Protein AF-A0A7M2VDB6-F1 (afdb_monomer_lite)

Radius of gyration: 13.7 Å; chains: 1; bounding box: 30×33×41 Å

Foldseek 3Di:
DWDQDVVVRDIDDDDCVQWAFLQVDDPVVSVVCCVVQPQWDWADDPPDPTTFTDHVNFGKTWHWDQDPNKIKIWIWGWDDPDPVDIDIGGRDMDIDD

Structure (mmCIF, N/CA/C/O backbone):
data_AF-A0A7M2VDB6-F1
#
_entry.id   AF-A0A7M2VDB6-F1
#
loop_
_atom_site.group_PDB
_atom_site.id
_atom_site.type_symbol
_atom_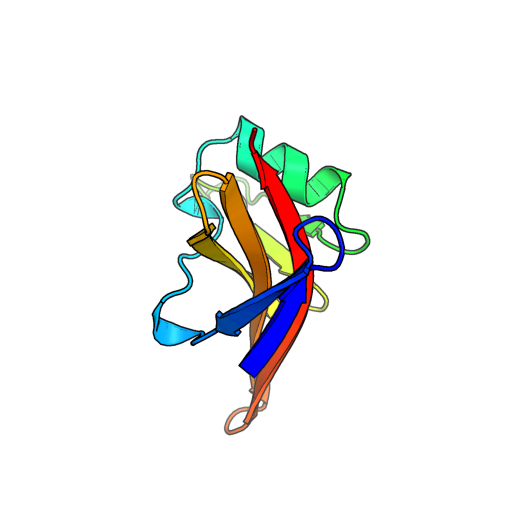site.label_atom_id
_atom_site.label_alt_id
_atom_site.label_comp_id
_atom_site.label_asym_id
_atom_site.label_entity_id
_atom_site.label_seq_id
_atom_site.pdbx_PDB_ins_code
_a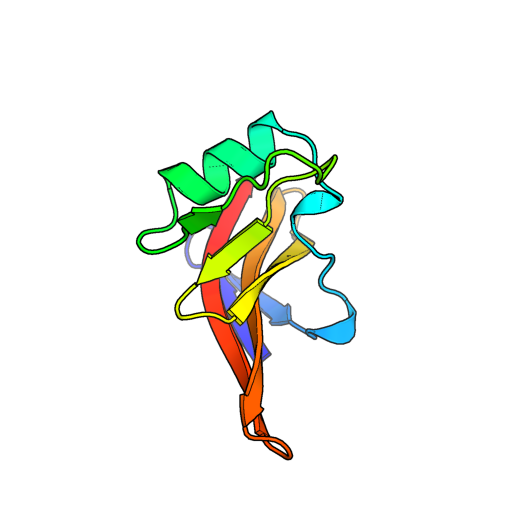tom_site.Cartn_x
_atom_site.Cartn_y
_atom_site.Cartn_z
_atom_site.occupancy
_atom_site.B_iso_or_equiv
_atom_site.auth_seq_id
_atom_site.auth_comp_id
_atom_site.auth_asym_id
_atom_site.auth_atom_id
_atom_site.pdbx_PDB_model_num
ATOM 1 N N . MET A 1 1 ? -4.492 -13.377 6.795 1.00 78.88 1 MET A N 1
ATOM 2 C CA . MET A 1 1 ? -3.574 -12.807 7.807 1.00 78.88 1 MET A CA 1
ATOM 3 C C . MET A 1 1 ? -4.406 -11.948 8.732 1.00 78.88 1 MET A C 1
ATOM 5 O O . MET A 1 1 ? -5.254 -11.228 8.234 1.00 78.88 1 MET A O 1
ATOM 9 N N . GLU A 1 2 ? -4.215 -12.036 10.040 1.00 83.44 2 GLU A N 1
ATOM 10 C CA . GLU A 1 2 ? -4.884 -11.121 10.967 1.00 83.44 2 GLU A CA 1
ATOM 11 C C . GLU A 1 2 ? -4.015 -9.875 11.156 1.00 83.44 2 GLU A C 1
ATOM 13 O O . GLU A 1 2 ? -2.811 -9.988 11.389 1.00 83.44 2 GLU A O 1
ATOM 18 N N . VAL A 1 3 ? -4.615 -8.695 11.012 1.00 83.12 3 VAL A N 1
ATOM 19 C CA . VAL A 1 3 ? -3.947 -7.406 11.215 1.00 83.12 3 VAL A CA 1
ATOM 20 C C . VAL A 1 3 ? -4.636 -6.685 12.361 1.00 83.12 3 VAL A C 1
ATOM 22 O O . VAL A 1 3 ? -5.823 -6.375 12.287 1.00 83.12 3 VAL A O 1
ATOM 25 N N . ILE A 1 4 ? -3.885 -6.419 13.427 1.00 83.44 4 ILE A N 1
ATOM 26 C CA . ILE A 1 4 ? -4.367 -5.648 14.573 1.00 83.44 4 ILE A CA 1
ATOM 27 C C . ILE A 1 4 ? -4.162 -4.168 14.266 1.00 83.44 4 ILE A C 1
ATOM 29 O O . ILE A 1 4 ? -3.058 -3.758 13.904 1.00 83.44 4 ILE A O 1
ATOM 33 N N . ILE A 1 5 ? -5.206 -3.363 14.459 1.00 82.94 5 ILE A N 1
ATOM 34 C CA . ILE A 1 5 ? -5.166 -1.909 14.287 1.00 82.94 5 ILE A CA 1
ATOM 35 C C . ILE A 1 5 ? -5.420 -1.249 15.643 1.00 82.94 5 ILE A C 1
ATOM 37 O O . ILE A 1 5 ? -6.571 -0.987 16.008 1.00 82.94 5 ILE A O 1
ATOM 41 N N . PRO A 1 6 ? -4.353 -0.954 16.414 1.00 81.00 6 PRO A N 1
ATOM 42 C CA . PRO A 1 6 ? -4.477 -0.449 17.778 1.00 81.00 6 PRO A CA 1
ATOM 43 C C . PRO A 1 6 ? -5.270 0.855 17.875 1.00 81.00 6 PRO A C 1
ATOM 45 O O . PRO A 1 6 ? -6.011 1.047 18.832 1.00 81.00 6 PRO A O 1
ATOM 48 N N . LYS A 1 7 ? -5.161 1.732 16.866 1.00 79.94 7 LYS A N 1
ATOM 49 C CA . LYS A 1 7 ? -5.808 3.054 16.847 1.00 79.94 7 LYS A CA 1
ATOM 50 C C . LYS A 1 7 ? -7.341 2.992 16.899 1.00 79.94 7 LYS A C 1
ATOM 52 O O . LYS A 1 7 ? -7.955 3.938 17.379 1.00 79.94 7 LYS A O 1
ATOM 57 N N . ILE A 1 8 ? -7.935 1.892 16.435 1.00 80.06 8 ILE A N 1
ATOM 58 C CA . ILE A 1 8 ? -9.383 1.631 16.518 1.00 80.06 8 ILE A CA 1
ATOM 59 C C . ILE A 1 8 ? -9.713 0.436 17.428 1.00 80.06 8 ILE A C 1
ATOM 61 O O . ILE A 1 8 ? -10.881 0.155 17.670 1.00 80.06 8 ILE A O 1
ATOM 65 N N . GLY A 1 9 ? -8.700 -0.261 17.958 1.00 81.56 9 GLY A N 1
ATOM 66 C CA . GLY A 1 9 ? -8.874 -1.422 18.835 1.00 81.56 9 GLY A CA 1
ATOM 67 C C . GLY A 1 9 ? -9.517 -2.631 18.149 1.00 81.56 9 GLY A C 1
ATOM 68 O O . GLY A 1 9 ? -10.206 -3.406 18.809 1.00 81.56 9 GLY A O 1
ATOM 69 N N . LYS A 1 10 ? -9.334 -2.784 16.830 1.00 82.50 10 LYS A N 1
ATOM 70 C CA . LYS A 1 10 ? -9.976 -3.836 16.021 1.00 82.50 10 LYS A CA 1
ATOM 71 C C . LYS A 1 10 ? -8.960 -4.730 15.323 1.00 82.50 10 LYS A C 1
ATOM 73 O O . LYS A 1 10 ? -7.805 -4.347 15.133 1.00 82.50 10 LYS A O 1
ATOM 78 N N . HIS A 1 11 ? -9.424 -5.913 14.934 1.00 84.00 11 HIS A N 1
ATOM 79 C CA . HIS A 1 11 ? -8.711 -6.834 14.059 1.00 84.00 11 HIS A CA 1
ATOM 80 C C . HIS A 1 11 ? -9.373 -6.851 12.681 1.00 84.00 11 HIS A C 1
ATOM 82 O O . HIS A 1 11 ? -10.597 -6.797 12.573 1.00 84.00 11 HIS A O 1
ATOM 88 N N . ILE A 1 12 ? -8.555 -6.943 11.638 1.00 83.50 12 ILE A N 1
ATOM 89 C CA . ILE A 1 12 ? -9.001 -7.135 10.261 1.00 83.50 12 ILE A CA 1
ATOM 90 C C . ILE A 1 12 ? -8.480 -8.480 9.774 1.00 83.50 12 ILE A C 1
ATOM 92 O O . ILE A 1 12 ? -7.286 -8.780 9.883 1.00 83.50 12 ILE A O 1
ATOM 96 N N . ILE A 1 13 ? -9.378 -9.290 9.214 1.00 81.62 13 ILE A N 1
ATOM 97 C CA . ILE A 1 13 ? -9.006 -10.524 8.527 1.00 81.62 13 ILE A CA 1
ATOM 98 C C . ILE A 1 13 ? -8.635 -10.156 7.093 1.00 81.62 13 ILE A C 1
ATOM 100 O O . ILE A 1 13 ? -9.477 -10.064 6.208 1.00 81.62 13 ILE A O 1
ATOM 104 N N . PHE A 1 14 ? -7.344 -9.945 6.869 1.00 79.00 14 PHE A N 1
ATOM 105 C CA . PHE A 1 14 ? -6.800 -9.617 5.562 1.00 79.00 14 PHE A CA 1
ATOM 106 C C . PHE A 1 14 ? -6.666 -10.868 4.683 1.00 79.00 14 PHE A C 1
ATOM 108 O O . PHE A 1 14 ? -6.036 -11.862 5.076 1.00 79.00 14 PHE A O 1
ATOM 115 N N . ASN A 1 15 ? -7.181 -10.777 3.457 1.00 80.12 15 ASN A N 1
ATOM 116 C CA . ASN A 1 15 ? -6.927 -11.718 2.371 1.00 80.12 15 ASN A CA 1
ATOM 117 C C . ASN A 1 15 ? -6.273 -10.968 1.202 1.00 80.12 15 ASN A C 1
ATOM 119 O O . ASN A 1 15 ? -6.850 -10.020 0.679 1.00 80.12 15 ASN A O 1
ATOM 123 N N . ASN A 1 16 ? -5.088 -11.406 0.767 1.00 75.94 16 ASN A N 1
ATOM 124 C CA . ASN A 1 16 ? -4.339 -10.740 -0.301 1.00 75.94 16 ASN A CA 1
ATOM 125 C C . ASN A 1 16 ? -5.051 -10.767 -1.655 1.00 75.94 16 ASN A C 1
ATOM 127 O O . ASN A 1 16 ? -4.754 -9.927 -2.491 1.00 75.94 16 ASN A O 1
ATOM 131 N N . ILE A 1 17 ? -5.978 -11.706 -1.865 1.00 81.06 17 ILE A N 1
ATOM 132 C CA . ILE A 1 17 ? -6.809 -11.761 -3.077 1.00 81.06 17 ILE A CA 1
ATOM 133 C C . ILE A 1 17 ? -7.687 -10.507 -3.204 1.00 81.06 17 ILE A C 1
ATOM 135 O O . ILE A 1 17 ? -8.052 -10.124 -4.307 1.00 81.06 17 ILE A O 1
ATOM 139 N N . MET A 1 18 ? -8.007 -9.862 -2.081 1.00 85.00 18 MET A N 1
ATOM 140 C CA . MET A 1 18 ? -8.846 -8.664 -2.029 1.00 85.00 18 MET A CA 1
ATOM 141 C C . MET A 1 18 ? -8.027 -7.366 -2.077 1.00 85.00 18 MET A C 1
ATOM 143 O O . MET A 1 18 ? -8.599 -6.289 -1.957 1.00 85.00 18 MET A O 1
ATOM 147 N N . ALA A 1 19 ? -6.696 -7.451 -2.176 1.00 90.44 19 ALA A N 1
ATOM 148 C CA . ALA A 1 19 ? -5.842 -6.276 -2.258 1.00 90.44 19 ALA A CA 1
ATOM 149 C C . ALA A 1 19 ? -5.688 -5.845 -3.721 1.00 90.44 19 ALA A C 1
ATOM 151 O O . ALA A 1 19 ? -5.299 -6.648 -4.570 1.00 90.44 19 ALA A O 1
ATOM 152 N N . SER A 1 20 ? -5.951 -4.572 -3.993 1.00 93.00 20 SER A N 1
ATOM 153 C CA . SER A 1 20 ? -5.742 -3.963 -5.303 1.00 93.00 20 SER A CA 1
ATOM 154 C C . SER A 1 20 ? -4.316 -3.440 -5.421 1.00 93.00 20 SER A C 1
ATOM 156 O O . SER A 1 20 ? -3.747 -2.957 -4.436 1.00 93.00 20 SER A O 1
ATOM 158 N N . PRO A 1 21 ? -3.695 -3.521 -6.601 1.00 92.44 21 PRO A N 1
ATOM 159 C CA . PRO A 1 21 ? -2.401 -2.903 -6.802 1.00 92.44 21 PRO A CA 1
ATOM 160 C C . PRO A 1 21 ? -2.503 -1.384 -6.628 1.00 92.44 21 PRO A C 1
ATOM 162 O O . PRO A 1 21 ? -3.482 -0.758 -7.028 1.00 92.44 21 PRO A O 1
ATOM 165 N N . ILE A 1 22 ? -1.478 -0.774 -6.032 1.00 93.50 22 ILE A N 1
ATOM 166 C CA . ILE A 1 22 ? -1.517 0.646 -5.638 1.00 93.50 22 ILE A CA 1
ATOM 167 C C . ILE A 1 22 ? -1.748 1.614 -6.814 1.00 93.50 22 ILE A C 1
ATOM 169 O O . ILE A 1 22 ? -2.260 2.712 -6.613 1.00 93.50 22 ILE A O 1
ATOM 173 N N . TRP A 1 23 ? -1.426 1.211 -8.046 1.00 90.44 23 TRP A N 1
ATOM 174 C CA . TRP A 1 23 ? -1.666 2.031 -9.235 1.00 90.44 23 TRP A CA 1
ATOM 175 C C . TRP A 1 23 ? -3.160 2.219 -9.555 1.00 90.44 23 TRP A C 1
ATOM 177 O O . TRP A 1 23 ? -3.501 3.135 -10.292 1.00 90.44 23 TRP A O 1
ATOM 187 N N . GLU A 1 24 ? -4.062 1.412 -8.988 1.00 91.81 24 GLU A N 1
ATOM 188 C CA . GLU A 1 24 ? -5.518 1.606 -9.118 1.00 91.81 24 GLU A CA 1
ATOM 189 C C . GLU A 1 24 ? -6.062 2.775 -8.277 1.00 91.81 24 GLU A C 1
ATOM 191 O O . GLU A 1 24 ? -7.203 3.191 -8.474 1.00 91.81 24 GLU A O 1
ATOM 196 N N . PHE A 1 25 ? -5.260 3.324 -7.361 1.00 91.56 25 PHE A N 1
ATOM 197 C CA . PHE A 1 25 ? -5.633 4.452 -6.501 1.00 91.56 25 PHE A CA 1
ATOM 198 C C . PHE A 1 25 ? -5.188 5.784 -7.113 1.00 91.56 25 PHE A C 1
ATOM 200 O O . PHE A 1 25 ? -4.382 5.806 -8.039 1.00 91.56 25 PHE A O 1
ATOM 207 N N . ASP A 1 26 ? -5.689 6.917 -6.619 1.00 91.44 26 ASP A N 1
ATOM 208 C CA . ASP A 1 26 ? -5.294 8.226 -7.145 1.00 91.44 26 ASP A CA 1
ATOM 209 C C . ASP A 1 26 ? -3.844 8.604 -6.783 1.00 91.44 26 ASP A C 1
ATOM 211 O O . ASP A 1 26 ? -3.243 8.091 -5.836 1.00 91.44 26 ASP A O 1
ATOM 215 N N . SER A 1 27 ? -3.265 9.536 -7.541 1.00 90.19 27 SER A N 1
ATOM 216 C CA . SER A 1 27 ? -1.856 9.919 -7.397 1.00 90.19 27 SER A CA 1
ATOM 217 C C . SER A 1 27 ? -1.520 10.598 -6.065 1.00 90.19 27 SER A C 1
ATOM 219 O O . SER A 1 27 ? -0.357 10.564 -5.652 1.00 90.19 27 SER A O 1
ATOM 221 N N . VAL A 1 28 ? -2.499 11.198 -5.375 1.00 91.56 28 VAL A N 1
ATOM 222 C CA . VAL A 1 28 ? -2.289 11.795 -4.049 1.00 91.56 28 VAL A CA 1
ATOM 223 C C . VAL A 1 28 ? -2.094 10.681 -3.031 1.00 91.56 28 VAL A C 1
ATOM 225 O O . VAL A 1 28 ? -1.094 10.686 -2.310 1.00 91.56 28 VAL A O 1
ATOM 228 N N . PHE A 1 29 ? -2.984 9.691 -3.039 1.00 91.31 29 PHE A N 1
ATOM 229 C CA . PHE A 1 29 ? -2.892 8.528 -2.164 1.00 91.31 29 PHE A CA 1
ATOM 230 C C . PHE A 1 29 ? -1.631 7.694 -2.432 1.00 91.31 29 PHE A C 1
ATOM 232 O O . PHE A 1 29 ? -0.901 7.327 -1.508 1.00 91.31 29 PHE A O 1
ATOM 239 N N . GLN A 1 30 ? -1.307 7.466 -3.708 1.00 92.25 30 GLN A N 1
ATOM 240 C CA . GLN A 1 30 ? -0.079 6.777 -4.111 1.00 92.25 30 GLN A CA 1
ATOM 241 C C . GLN A 1 30 ? 1.179 7.456 -3.543 1.00 92.25 30 GLN A C 1
ATOM 243 O O . GLN A 1 30 ? 2.073 6.795 -3.004 1.00 92.25 30 GLN A O 1
ATOM 248 N N . LYS A 1 31 ? 1.252 8.790 -3.648 1.00 90.56 31 LYS A N 1
ATOM 249 C CA . LYS A 1 31 ? 2.374 9.570 -3.121 1.00 90.56 31 LYS A CA 1
ATOM 250 C C . LYS A 1 31 ? 2.429 9.512 -1.597 1.00 90.56 31 LYS A C 1
ATOM 252 O O . LYS A 1 31 ? 3.508 9.308 -1.051 1.00 90.56 31 LYS A O 1
ATOM 257 N N . GLN A 1 32 ? 1.283 9.622 -0.927 1.00 91.19 32 GLN A N 1
ATOM 258 C CA . GLN A 1 32 ? 1.207 9.527 0.528 1.00 91.19 32 GLN A CA 1
ATOM 259 C C . GLN A 1 32 ? 1.793 8.205 1.038 1.00 91.19 32 GLN A C 1
ATOM 261 O O . GLN A 1 32 ? 2.632 8.219 1.935 1.00 91.19 32 GLN A O 1
ATOM 266 N N . ILE A 1 33 ? 1.431 7.071 0.429 1.00 90.69 33 ILE A N 1
ATOM 267 C CA . ILE A 1 33 ? 2.017 5.772 0.788 1.00 90.69 33 ILE A CA 1
ATOM 268 C C . ILE A 1 33 ? 3.535 5.780 0.583 1.00 90.69 33 ILE A C 1
ATOM 270 O O . ILE A 1 33 ? 4.264 5.315 1.456 1.00 90.69 33 ILE A O 1
ATOM 274 N N . SER A 1 34 ? 4.021 6.295 -0.551 1.00 89.62 34 SER A N 1
ATOM 275 C CA . SER A 1 34 ? 5.463 6.338 -0.830 1.00 89.62 34 SER A CA 1
ATOM 276 C C . SER A 1 34 ? 6.240 7.211 0.160 1.00 89.62 34 SER A C 1
ATOM 278 O O . SER A 1 34 ? 7.404 6.914 0.422 1.00 89.62 34 SER A O 1
ATOM 280 N N . ASP A 1 35 ? 5.626 8.275 0.679 1.00 90.25 35 ASP A N 1
ATOM 281 C CA . ASP A 1 35 ? 6.254 9.205 1.621 1.00 90.25 35 ASP A CA 1
ATOM 282 C C . ASP A 1 35 ? 6.187 8.680 3.071 1.00 90.25 35 ASP A C 1
ATOM 284 O O . ASP A 1 35 ? 7.147 8.824 3.832 1.00 90.25 35 ASP A O 1
ATOM 288 N N . GLU A 1 36 ? 5.074 8.051 3.466 1.00 89.50 36 GLU A N 1
ATOM 289 C CA . GLU A 1 36 ? 4.836 7.587 4.842 1.00 89.50 36 GLU A CA 1
ATOM 290 C C . GLU A 1 36 ? 5.394 6.183 5.123 1.00 89.50 36 GLU A C 1
ATOM 292 O O . GLU A 1 36 ? 5.830 5.892 6.242 1.00 89.50 36 GLU A O 1
ATOM 297 N N . ILE A 1 37 ? 5.402 5.291 4.127 1.00 90.88 37 ILE A N 1
ATOM 298 C CA . ILE A 1 37 ? 5.838 3.902 4.296 1.00 90.88 37 ILE A CA 1
ATOM 299 C C . ILE A 1 37 ? 7.313 3.763 3.913 1.00 90.88 37 ILE A C 1
ATOM 301 O O . ILE A 1 37 ? 7.689 3.628 2.747 1.00 90.88 37 ILE A O 1
ATOM 305 N N . SER A 1 38 ? 8.167 3.734 4.937 1.00 89.62 38 SER A N 1
ATOM 306 C CA . SER A 1 38 ? 9.616 3.598 4.772 1.00 89.62 38 SER A CA 1
ATOM 307 C C . SER A 1 38 ? 10.002 2.384 3.918 1.00 89.62 38 SER A C 1
ATOM 309 O O . SER A 1 38 ? 9.600 1.250 4.185 1.00 89.62 38 SER A O 1
ATOM 311 N N . GLY A 1 39 ? 10.834 2.621 2.903 1.00 90.62 39 GLY A N 1
ATOM 312 C CA . GLY A 1 39 ? 11.370 1.586 2.017 1.00 90.62 39 GLY A CA 1
ATOM 313 C C . GLY A 1 39 ? 10.534 1.300 0.768 1.00 90.62 39 GLY A C 1
ATOM 314 O O . GLY A 1 39 ? 11.015 0.559 -0.095 1.00 90.62 39 GLY A O 1
ATOM 315 N N . VAL A 1 40 ? 9.341 1.892 0.631 1.00 93.38 40 VAL A N 1
ATOM 316 C CA . VAL A 1 40 ? 8.618 1.915 -0.648 1.00 93.38 40 VAL A CA 1
ATOM 317 C C . VAL A 1 40 ? 9.378 2.812 -1.624 1.00 93.38 40 VAL A C 1
ATOM 319 O O . VAL A 1 40 ? 9.749 3.939 -1.308 1.00 93.38 40 VAL A O 1
ATOM 322 N N . LYS A 1 41 ? 9.657 2.284 -2.815 1.00 92.88 41 LYS A N 1
ATOM 323 C CA . LYS A 1 41 ? 10.332 2.993 -3.903 1.00 92.88 41 LYS A CA 1
ATOM 324 C C . LYS A 1 41 ? 9.372 3.182 -5.061 1.00 92.88 41 LYS A C 1
ATOM 326 O O . LYS A 1 41 ? 8.719 2.227 -5.475 1.00 92.88 41 LYS A O 1
ATOM 331 N N . THR A 1 42 ? 9.381 4.386 -5.615 1.00 91.94 42 THR A N 1
ATOM 332 C CA . THR A 1 42 ? 8.701 4.708 -6.868 1.00 91.94 42 THR A CA 1
ATOM 333 C C . THR A 1 42 ? 9.704 4.588 -8.014 1.00 91.94 42 THR A C 1
ATOM 335 O O . THR A 1 42 ? 10.782 5.181 -7.960 1.00 91.94 42 THR A O 1
ATOM 338 N N . ILE A 1 43 ? 9.373 3.801 -9.034 1.00 90.12 43 ILE A N 1
ATOM 339 C CA . ILE A 1 43 ? 10.182 3.610 -10.240 1.00 90.12 43 ILE A CA 1
ATOM 340 C C . ILE A 1 43 ? 9.374 4.130 -11.424 1.00 90.12 43 ILE A C 1
ATOM 342 O O . ILE A 1 43 ? 8.244 3.699 -11.641 1.00 90.12 43 ILE A O 1
ATOM 346 N N . ILE A 1 44 ? 9.956 5.058 -12.179 1.00 89.06 44 ILE A N 1
ATOM 347 C CA . ILE A 1 44 ? 9.340 5.657 -13.364 1.00 89.06 44 ILE A CA 1
ATOM 348 C C . ILE A 1 44 ? 10.168 5.228 -14.571 1.00 89.06 44 ILE A C 1
ATOM 350 O O . ILE A 1 44 ? 11.382 5.438 -14.587 1.00 89.06 44 ILE A O 1
ATOM 354 N N . TYR A 1 45 ? 9.516 4.637 -15.567 1.00 87.25 45 TYR A N 1
ATOM 355 C CA . TYR A 1 45 ? 10.121 4.333 -16.859 1.00 87.25 45 TYR A CA 1
ATOM 356 C C . TYR A 1 45 ? 9.610 5.330 -17.897 1.00 87.25 45 TYR A C 1
ATOM 358 O O . TYR A 1 45 ?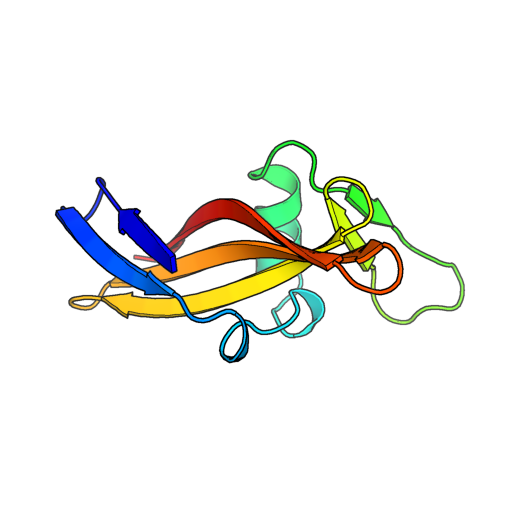 8.432 5.668 -17.895 1.00 87.25 45 TYR A O 1
ATOM 366 N N . GLU A 1 46 ? 10.484 5.791 -18.795 1.00 85.25 46 GLU A N 1
ATOM 367 C CA . GLU A 1 46 ? 10.154 6.838 -19.781 1.00 85.25 46 GLU A CA 1
ATOM 368 C C . GLU A 1 46 ? 8.978 6.477 -20.705 1.00 85.25 46 GLU A C 1
ATOM 370 O O . GLU A 1 46 ? 8.304 7.369 -21.209 1.00 85.25 46 GLU A O 1
ATOM 375 N N . ASN A 1 47 ? 8.720 5.181 -20.905 1.00 86.56 47 ASN A N 1
ATOM 376 C CA . ASN A 1 47 ? 7.666 4.673 -21.786 1.00 86.56 47 ASN A CA 1
ATOM 377 C C . ASN A 1 47 ? 6.452 4.099 -21.036 1.00 86.56 47 ASN A C 1
ATOM 379 O O . ASN A 1 47 ? 5.514 3.636 -21.685 1.00 86.56 47 ASN A O 1
ATOM 383 N N . ASP A 1 48 ? 6.460 4.113 -19.700 1.00 81.19 48 ASP A N 1
ATOM 384 C CA . ASP A 1 48 ? 5.350 3.592 -18.905 1.00 81.19 48 ASP A CA 1
ATOM 385 C C . ASP A 1 48 ? 4.406 4.725 -18.507 1.00 81.19 48 ASP A C 1
ATOM 387 O O . ASP A 1 48 ? 4.814 5.771 -18.006 1.00 81.19 48 ASP A O 1
ATOM 391 N N . ASN A 1 49 ? 3.108 4.486 -18.681 1.00 79.00 49 ASN A N 1
ATOM 392 C CA . ASN A 1 49 ? 2.075 5.461 -18.325 1.00 79.00 49 ASN A CA 1
ATOM 393 C C . ASN A 1 49 ? 1.872 5.593 -16.808 1.00 79.00 49 ASN A C 1
ATOM 395 O O . ASN A 1 49 ? 1.196 6.519 -16.362 1.00 79.00 49 ASN A O 1
ATOM 399 N N . MET A 1 50 ? 2.397 4.654 -16.017 1.00 82.44 50 MET A N 1
ATOM 400 C CA . MET A 1 50 ? 2.197 4.600 -14.572 1.00 82.44 50 MET A CA 1
ATOM 401 C C . MET A 1 50 ? 3.494 4.195 -13.865 1.00 82.44 50 MET A C 1
ATOM 403 O O . MET A 1 50 ? 4.198 3.307 -14.347 1.00 82.44 50 MET A O 1
ATOM 407 N N . PRO A 1 51 ? 3.817 4.814 -12.719 1.00 86.69 51 PRO A N 1
ATOM 408 C CA . PRO A 1 51 ? 4.954 4.401 -11.914 1.00 86.69 51 PRO A CA 1
ATOM 409 C C . PRO A 1 51 ? 4.735 3.015 -11.297 1.00 86.69 51 PRO A C 1
ATOM 411 O O . PRO A 1 51 ? 3.620 2.641 -10.933 1.00 86.69 51 PRO A O 1
ATOM 414 N N . LEU A 1 52 ? 5.830 2.283 -11.097 1.00 90.19 52 LEU A N 1
ATOM 415 C CA . LEU A 1 52 ? 5.835 1.077 -10.277 1.00 90.19 52 LEU A CA 1
ATOM 416 C C . LEU A 1 52 ? 6.192 1.423 -8.835 1.00 90.19 52 LEU A C 1
ATOM 418 O O . LEU A 1 52 ? 7.169 2.124 -8.572 1.00 90.19 52 LEU A O 1
ATOM 422 N N . TYR A 1 53 ? 5.451 0.846 -7.898 1.00 93.75 53 TYR A N 1
ATOM 423 C CA . TYR A 1 53 ? 5.708 0.969 -6.468 1.00 93.75 53 TYR A CA 1
ATOM 424 C C . TYR A 1 53 ? 6.221 -0.360 -5.937 1.00 93.75 53 TYR A C 1
ATOM 426 O O . TYR A 1 53 ? 5.533 -1.381 -6.005 1.00 93.75 53 TYR A O 1
ATOM 434 N N . LYS A 1 54 ? 7.450 -0.351 -5.417 1.00 94.12 54 LYS A N 1
ATOM 435 C CA . LYS A 1 54 ? 8.160 -1.563 -5.007 1.00 94.12 54 LYS A CA 1
ATOM 436 C C . LYS A 1 54 ? 8.660 -1.480 -3.571 1.00 94.12 54 LYS A C 1
ATOM 438 O O . LYS A 1 54 ? 9.225 -0.470 -3.164 1.00 94.12 54 LYS A O 1
ATOM 443 N N . TYR A 1 55 ? 8.576 -2.589 -2.844 1.00 94.56 55 TYR A N 1
ATOM 444 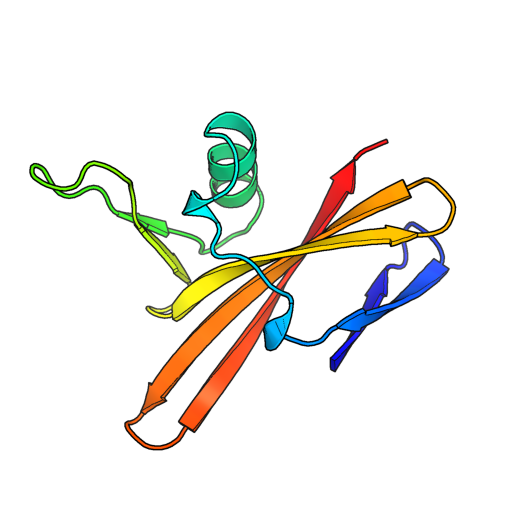C CA . TYR A 1 55 ? 9.258 -2.788 -1.563 1.00 94.56 55 TYR A CA 1
ATOM 445 C C . TYR A 1 55 ? 10.105 -4.059 -1.632 1.00 94.56 55 TYR A C 1
ATOM 447 O O . TYR A 1 55 ? 9.576 -5.151 -1.818 1.00 94.56 55 TYR A O 1
ATOM 455 N N . MET A 1 56 ? 11.430 -3.937 -1.505 1.00 91.44 56 MET A N 1
ATOM 456 C CA . MET A 1 56 ? 12.362 -5.072 -1.660 1.00 91.44 56 MET A CA 1
ATOM 457 C C . MET A 1 56 ? 12.082 -5.924 -2.922 1.00 91.44 56 MET A C 1
ATOM 459 O O . MET A 1 56 ? 12.116 -7.151 -2.866 1.00 91.44 56 MET A O 1
ATOM 463 N N . ASN A 1 57 ? 11.795 -5.266 -4.052 1.00 89.25 57 ASN A N 1
ATOM 464 C CA . ASN A 1 57 ? 11.416 -5.847 -5.355 1.00 89.25 57 ASN A CA 1
ATOM 465 C C . ASN A 1 57 ? 10.010 -6.469 -5.455 1.00 89.25 57 ASN A C 1
ATOM 467 O O . ASN A 1 57 ? 9.615 -6.864 -6.550 1.00 89.25 57 ASN A O 1
ATOM 471 N N . LEU A 1 58 ? 9.238 -6.511 -4.369 1.00 92.75 58 LEU A N 1
ATOM 472 C CA . LEU A 1 58 ? 7.831 -6.918 -4.391 1.00 92.75 58 LEU A CA 1
ATOM 473 C C . LEU A 1 58 ? 6.933 -5.744 -4.786 1.00 92.75 58 LEU A C 1
ATOM 475 O O . LEU A 1 58 ? 7.252 -4.599 -4.461 1.00 92.75 58 LEU A O 1
ATOM 479 N N . ASP A 1 59 ? 5.818 -6.033 -5.449 1.00 93.12 59 ASP A N 1
ATOM 480 C CA . ASP A 1 59 ? 4.803 -5.038 -5.801 1.00 93.12 59 ASP A CA 1
ATOM 481 C C . ASP A 1 59 ? 3.994 -4.616 -4.579 1.00 93.12 59 ASP A C 1
ATOM 483 O O . ASP A 1 59 ? 3.709 -5.428 -3.696 1.00 93.12 59 ASP A O 1
ATOM 487 N N . VAL A 1 60 ? 3.643 -3.334 -4.517 1.00 95.06 60 VAL A N 1
ATOM 488 C CA . VAL A 1 60 ? 2.840 -2.769 -3.430 1.00 95.06 60 VAL A CA 1
ATOM 489 C C . VAL A 1 60 ? 1.351 -2.854 -3.775 1.00 95.06 60 VAL A C 1
ATOM 491 O O . VAL A 1 60 ? 0.918 -2.422 -4.843 1.00 95.06 60 VAL A O 1
ATOM 494 N N . TYR A 1 61 ? 0.569 -3.387 -2.840 1.00 94.75 61 TYR A N 1
ATOM 495 C CA . TYR A 1 61 ? -0.883 -3.515 -2.919 1.00 94.75 61 TYR A CA 1
ATOM 496 C C . TYR A 1 61 ? -1.539 -2.887 -1.691 1.00 94.75 61 TYR A C 1
ATOM 498 O O . TYR A 1 61 ? -0.933 -2.767 -0.621 1.00 94.75 61 TYR A O 1
ATOM 506 N N . VAL A 1 62 ? -2.806 -2.528 -1.850 1.00 94.12 62 VAL A N 1
ATOM 507 C CA . VAL A 1 62 ? -3.631 -1.889 -0.835 1.00 94.12 62 VAL A CA 1
ATOM 508 C C . VAL A 1 62 ? -4.929 -2.671 -0.695 1.00 94.12 62 VAL A C 1
ATOM 510 O O . VAL A 1 62 ? -5.622 -2.943 -1.672 1.00 94.12 62 VAL A O 1
ATOM 513 N N . TYR A 1 63 ? -5.252 -3.050 0.535 1.00 92.12 63 TYR A N 1
ATOM 514 C CA . TYR A 1 63 ? -6.564 -3.569 0.901 1.00 92.12 63 TYR A CA 1
ATOM 515 C C . TYR A 1 63 ? -7.325 -2.487 1.652 1.00 92.12 63 TYR A C 1
ATOM 517 O O . TYR A 1 63 ? -6.845 -2.005 2.677 1.00 92.12 63 TYR A O 1
ATOM 525 N N . SER A 1 64 ? -8.502 -2.131 1.156 1.00 89.94 64 SER A N 1
ATOM 526 C CA . SER A 1 64 ? -9.351 -1.101 1.747 1.00 89.94 64 SER A CA 1
ATOM 527 C C . SER A 1 64 ? -10.582 -1.737 2.376 1.00 89.94 64 SER A C 1
ATOM 529 O O . SER A 1 64 ? -11.228 -2.585 1.764 1.00 89.94 64 SER A O 1
ATOM 531 N N . ASP A 1 65 ? -10.916 -1.314 3.589 1.00 87.62 65 ASP A N 1
ATOM 532 C CA . ASP A 1 65 ? -12.086 -1.790 4.322 1.00 87.62 65 ASP A CA 1
ATOM 533 C C . ASP A 1 65 ? -12.713 -0.660 5.139 1.00 87.62 65 ASP A C 1
ATOM 535 O O . ASP A 1 65 ? -12.046 0.314 5.497 1.00 87.62 65 ASP A O 1
ATOM 539 N N . ASN A 1 66 ? -13.998 -0.795 5.458 1.00 87.00 66 ASN A N 1
ATOM 540 C CA . ASN A 1 66 ? -14.684 0.102 6.377 1.00 87.00 66 ASN A CA 1
ATOM 541 C C . ASN A 1 66 ? -14.922 -0.623 7.701 1.00 87.00 66 ASN A C 1
ATOM 543 O O . ASN A 1 66 ? -15.720 -1.556 7.782 1.00 87.00 66 ASN A O 1
ATOM 547 N N . VAL A 1 67 ? -14.241 -0.173 8.752 1.00 83.75 67 VAL A N 1
ATOM 548 C CA . VAL A 1 67 ? -14.346 -0.768 10.084 1.00 83.75 67 VAL A CA 1
ATOM 549 C C . VAL A 1 67 ? -14.967 0.249 11.029 1.00 83.75 67 VAL A C 1
ATOM 551 O O . VAL A 1 67 ? -14.341 1.252 11.365 1.00 83.75 67 VAL A O 1
ATOM 554 N N . ASP A 1 68 ? -16.205 -0.014 11.455 1.00 79.88 68 ASP A N 1
ATOM 555 C CA . ASP A 1 68 ? -16.991 0.854 12.346 1.00 79.88 68 ASP A CA 1
ATOM 556 C C . ASP A 1 68 ? -17.031 2.325 11.879 1.00 79.88 68 ASP A C 1
ATOM 558 O O . ASP A 1 68 ? -16.872 3.258 12.667 1.00 79.88 68 ASP A O 1
ATOM 562 N N . GLY A 1 69 ? -17.217 2.543 10.573 1.00 82.75 69 GLY A N 1
ATOM 563 C CA . GLY A 1 69 ? -17.292 3.878 9.977 1.00 82.75 69 GLY A CA 1
ATOM 564 C C . GLY A 1 69 ? -15.936 4.529 9.696 1.00 82.75 69 GLY A C 1
ATOM 565 O O . GLY A 1 69 ? -15.914 5.629 9.154 1.00 82.75 69 GLY A O 1
ATOM 566 N N . CYS A 1 70 ? -14.818 3.872 10.017 1.00 84.00 70 CYS A N 1
ATOM 567 C CA . CYS A 1 70 ? -13.476 4.335 9.665 1.00 84.00 70 CYS A CA 1
ATOM 568 C C . CYS A 1 70 ? -12.995 3.641 8.387 1.00 84.00 70 CYS A C 1
ATOM 570 O O . CYS A 1 70 ? -12.978 2.410 8.325 1.00 84.00 70 CYS A O 1
ATOM 572 N N . ALA A 1 71 ? -12.554 4.417 7.397 1.00 88.38 71 ALA A N 1
ATOM 573 C CA . ALA A 1 71 ? -11.901 3.871 6.215 1.00 88.38 71 ALA A CA 1
ATOM 574 C C . ALA A 1 71 ? -10.460 3.485 6.569 1.00 88.38 71 ALA A C 1
ATOM 576 O O . ALA A 1 71 ? -9.652 4.311 7.002 1.00 88.38 71 ALA A O 1
ATOM 577 N N . VAL A 1 72 ? -10.149 2.202 6.427 1.00 89.81 72 VAL A N 1
ATOM 578 C CA . VAL A 1 72 ? -8.844 1.632 6.738 1.00 89.81 72 VAL A CA 1
ATOM 579 C C . VAL A 1 72 ? -8.230 1.092 5.462 1.00 89.81 72 VAL A C 1
ATOM 581 O O . VAL A 1 72 ? -8.798 0.223 4.809 1.00 89.81 72 VAL A O 1
ATOM 584 N N . ASN A 1 73 ? -7.018 1.545 5.171 1.00 91.56 73 ASN A N 1
ATOM 585 C CA . ASN A 1 73 ? -6.204 1.039 4.082 1.00 91.56 73 ASN A CA 1
ATOM 586 C C . ASN A 1 73 ? -5.028 0.255 4.673 1.00 91.56 73 ASN A C 1
ATOM 588 O O . ASN A 1 73 ? -4.208 0.820 5.392 1.00 91.56 73 ASN A O 1
ATOM 592 N N . ILE A 1 74 ? -4.936 -1.044 4.401 1.00 92.25 74 ILE A N 1
ATOM 593 C CA . ILE A 1 74 ? -3.803 -1.904 4.758 1.00 92.25 74 ILE A CA 1
ATOM 594 C C . ILE A 1 74 ? -2.850 -1.952 3.567 1.00 92.25 74 ILE A C 1
ATOM 596 O O . ILE A 1 74 ? -3.230 -2.395 2.485 1.00 92.25 74 ILE A O 1
ATOM 600 N N . ILE A 1 75 ? -1.599 -1.549 3.783 1.00 93.81 75 ILE A N 1
ATOM 601 C CA . ILE A 1 75 ? -0.564 -1.539 2.752 1.00 93.81 75 ILE A CA 1
ATOM 602 C C . ILE A 1 75 ? 0.293 -2.791 2.915 1.00 93.81 75 ILE A C 1
ATOM 604 O O . ILE A 1 75 ? 0.879 -3.041 3.976 1.00 93.81 75 ILE A O 1
ATOM 608 N N . VAL A 1 76 ? 0.404 -3.567 1.843 1.00 94.06 76 VAL A N 1
ATOM 609 C CA . VAL A 1 76 ? 1.237 -4.768 1.787 1.00 94.06 76 VAL A CA 1
ATOM 610 C C . VAL A 1 76 ? 2.167 -4.729 0.583 1.00 94.06 76 VAL A C 1
ATOM 612 O O . VAL A 1 76 ? 1.876 -4.104 -0.431 1.00 94.06 76 VAL A O 1
ATOM 615 N N . ALA A 1 77 ? 3.275 -5.453 0.672 1.00 93.81 77 ALA A N 1
ATOM 616 C CA . ALA A 1 77 ? 4.060 -5.834 -0.489 1.00 93.81 77 ALA A CA 1
ATOM 617 C C . ALA A 1 77 ? 3.864 -7.320 -0.760 1.00 93.81 77 ALA A C 1
ATOM 619 O O . ALA A 1 77 ? 4.029 -8.139 0.149 1.00 93.81 77 ALA A O 1
ATOM 620 N N . ALA A 1 78 ? 3.505 -7.674 -1.987 1.00 91.81 78 ALA A N 1
ATOM 621 C CA . ALA A 1 78 ? 3.195 -9.041 -2.362 1.00 91.81 78 ALA A CA 1
ATOM 622 C C . ALA A 1 78 ? 3.791 -9.404 -3.721 1.00 91.81 78 AL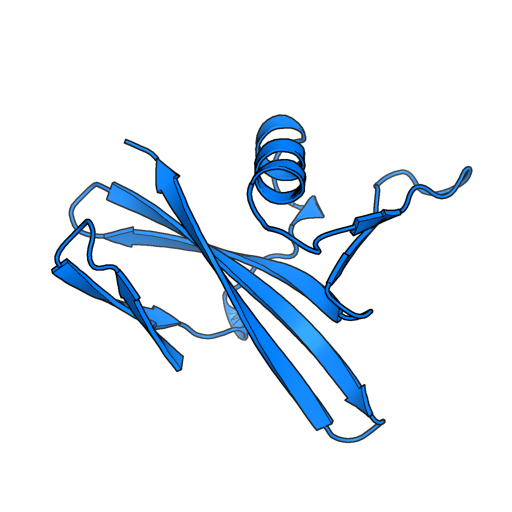A A C 1
ATOM 624 O O . ALA A 1 78 ? 3.970 -8.559 -4.596 1.00 91.81 78 ALA A O 1
ATOM 625 N N . GLY A 1 79 ? 4.114 -10.680 -3.889 1.00 88.31 79 GLY A N 1
ATOM 626 C CA . GLY A 1 79 ? 4.622 -11.196 -5.151 1.00 88.31 79 GLY A CA 1
ATOM 627 C C . GLY A 1 79 ? 5.457 -12.453 -4.984 1.00 88.31 79 GLY A C 1
ATOM 628 O O . GLY A 1 79 ? 5.695 -12.948 -3.876 1.00 88.31 79 GLY A O 1
ATOM 629 N N . GLU A 1 80 ? 5.921 -12.974 -6.112 1.00 83.25 80 GLU A N 1
ATOM 630 C CA . GLU A 1 80 ? 6.859 -14.086 -6.125 1.00 83.25 80 GLU A CA 1
ATOM 631 C C . GLU A 1 80 ? 8.231 -13.626 -5.632 1.00 83.25 80 GLU A C 1
ATOM 633 O O . GLU A 1 80 ? 8.861 -12.731 -6.187 1.00 83.25 80 GLU A O 1
ATOM 638 N N . SER A 1 81 ? 8.708 -14.264 -4.566 1.00 71.31 81 SER A N 1
ATOM 639 C CA . SER A 1 81 ? 10.083 -14.086 -4.087 1.00 71.31 81 SER A CA 1
ATOM 640 C C . SER A 1 81 ? 11.055 -15.071 -4.746 1.00 71.31 81 SER A C 1
ATOM 642 O O . SER A 1 81 ? 12.251 -14.801 -4.839 1.00 71.31 81 SER A O 1
ATOM 644 N N . GLN A 1 82 ? 10.533 -16.223 -5.180 1.00 71.25 82 GLN A N 1
ATOM 645 C CA . GLN A 1 82 ? 11.191 -17.302 -5.921 1.00 71.25 82 GLN A CA 1
ATOM 646 C C . GLN A 1 82 ? 10.116 -18.008 -6.773 1.00 71.25 82 GLN A C 1
ATOM 648 O O . GLN A 1 82 ? 8.946 -17.924 -6.386 1.00 71.25 82 GLN A O 1
ATOM 653 N N . PRO A 1 83 ? 10.478 -18.781 -7.821 1.00 68.31 83 PRO A N 1
ATOM 654 C CA . PRO A 1 83 ? 9.545 -19.455 -8.749 1.00 68.31 83 PRO A CA 1
ATOM 655 C C . PRO A 1 83 ? 8.528 -20.452 -8.145 1.00 68.31 83 PRO A C 1
ATOM 657 O O . PRO A 1 83 ? 7.876 -21.197 -8.866 1.00 68.31 83 PRO A O 1
ATOM 660 N N . SER A 1 84 ? 8.407 -20.524 -6.821 1.00 69.06 84 SER A N 1
ATOM 661 C CA . SER A 1 84 ? 7.439 -21.359 -6.106 1.00 69.06 84 SER A CA 1
ATOM 662 C C . SER A 1 84 ? 7.067 -20.807 -4.721 1.00 69.06 84 SER A C 1
ATOM 664 O O . SER A 1 84 ? 6.490 -21.527 -3.905 1.00 69.06 84 SER A O 1
ATOM 666 N N . LYS A 1 85 ? 7.467 -19.569 -4.393 1.00 77.94 85 LYS A N 1
ATOM 667 C CA . LYS A 1 85 ? 7.256 -18.969 -3.067 1.00 77.94 85 LYS A CA 1
ATOM 668 C C . LYS A 1 85 ? 6.687 -17.569 -3.197 1.00 77.94 85 LYS A C 1
ATOM 670 O O . LYS A 1 85 ? 7.422 -16.594 -3.391 1.00 77.94 85 LYS A O 1
ATOM 675 N N . PHE A 1 86 ? 5.376 -17.486 -3.017 1.00 83.38 86 PHE A N 1
ATOM 676 C CA . PHE A 1 86 ? 4.685 -16.222 -2.836 1.00 83.38 86 PHE A CA 1
ATOM 677 C C . PHE A 1 86 ? 5.005 -15.652 -1.450 1.00 83.38 86 PHE A C 1
ATOM 679 O O . PHE A 1 86 ? 4.965 -16.372 -0.449 1.00 83.38 86 PHE A O 1
ATOM 686 N N . LYS A 1 87 ? 5.351 -14.367 -1.390 1.00 87.88 87 LYS A N 1
ATOM 687 C CA . LYS A 1 87 ? 5.641 -13.651 -0.147 1.00 87.88 87 LYS A CA 1
ATOM 688 C C . LYS A 1 87 ? 4.678 -12.482 -0.016 1.00 87.88 87 LYS A C 1
ATOM 690 O O . LYS A 1 87 ? 4.451 -11.766 -0.982 1.00 87.88 87 LYS A O 1
ATOM 695 N N . ILE A 1 88 ? 4.154 -12.290 1.191 1.00 89.31 88 ILE A N 1
ATOM 696 C CA . ILE A 1 88 ? 3.350 -11.127 1.571 1.00 89.31 88 ILE A CA 1
ATOM 697 C C . ILE A 1 88 ? 4.028 -10.491 2.782 1.00 89.31 88 ILE A C 1
ATOM 699 O O . ILE A 1 88 ? 4.375 -11.190 3.736 1.00 89.31 88 ILE A O 1
ATOM 703 N N . ILE A 1 89 ? 4.240 -9.182 2.736 1.00 91.25 89 ILE A N 1
ATOM 704 C CA . ILE A 1 89 ? 4.838 -8.389 3.809 1.00 91.25 89 ILE A CA 1
ATOM 705 C C . ILE A 1 89 ? 3.853 -7.283 4.168 1.00 91.25 89 ILE A C 1
ATOM 707 O O . ILE A 1 89 ? 3.492 -6.485 3.308 1.00 91.25 89 ILE A O 1
ATOM 711 N N . LEU A 1 90 ? 3.433 -7.220 5.431 1.00 92.00 90 LEU A N 1
ATOM 712 C CA . LEU A 1 90 ? 2.684 -6.077 5.946 1.00 92.00 90 LEU A CA 1
ATOM 713 C C . LEU A 1 90 ? 3.629 -4.884 6.078 1.00 92.00 90 LEU A C 1
ATOM 715 O O . LEU A 1 90 ? 4.614 -4.971 6.811 1.00 92.00 90 LEU A O 1
ATOM 719 N N . LEU A 1 91 ? 3.333 -3.793 5.374 1.00 92.75 91 LEU A N 1
ATOM 720 C CA . LEU A 1 91 ? 4.142 -2.577 5.433 1.00 92.75 91 LEU A CA 1
ATOM 721 C C . LEU A 1 91 ? 3.578 -1.559 6.425 1.00 92.75 91 LEU A C 1
ATOM 723 O O . LEU A 1 91 ? 4.338 -0.836 7.063 1.00 92.75 91 LEU A O 1
ATOM 727 N N . GLY A 1 92 ? 2.255 -1.521 6.578 1.00 90.81 92 GLY A N 1
ATOM 728 C CA . GLY A 1 92 ? 1.585 -0.609 7.496 1.00 90.81 92 GLY A CA 1
ATOM 729 C C . GLY A 1 92 ? 0.103 -0.464 7.184 1.00 90.81 92 GLY A C 1
ATOM 730 O O . GLY A 1 92 ? -0.485 -1.281 6.474 1.00 90.81 92 GLY A O 1
ATOM 731 N N . TYR A 1 93 ? -0.499 0.586 7.732 1.00 89.19 93 TYR A N 1
ATOM 732 C CA . TYR A 1 93 ? -1.878 0.961 7.451 1.00 89.19 93 TYR A CA 1
ATOM 733 C C . TYR A 1 93 ? -2.041 2.483 7.492 1.00 89.19 93 TYR A C 1
ATOM 735 O O . TYR A 1 93 ? -1.361 3.160 8.264 1.00 89.19 93 TYR A O 1
ATOM 743 N N . ALA A 1 94 ? -2.980 2.995 6.705 1.00 86.50 94 ALA A N 1
ATOM 744 C CA . ALA A 1 94 ? -3.475 4.363 6.767 1.00 86.50 94 ALA A CA 1
ATOM 745 C C . ALA A 1 94 ? -4.945 4.345 7.211 1.00 86.50 94 ALA A C 1
ATOM 747 O O . ALA A 1 94 ? -5.682 3.404 6.914 1.00 86.50 94 ALA A O 1
ATOM 748 N N . ILE A 1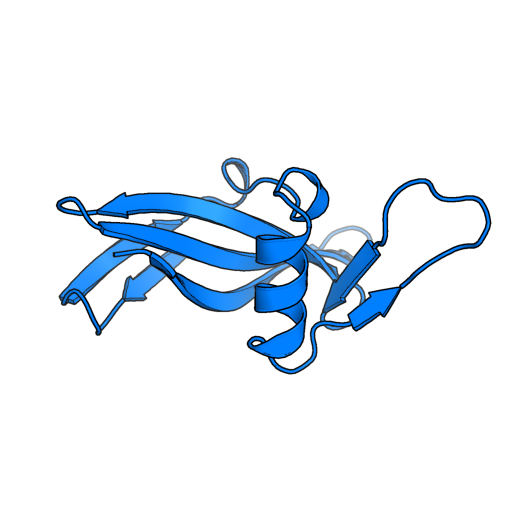 95 ? -5.364 5.365 7.962 1.00 84.12 95 ILE A N 1
ATOM 749 C CA . ILE A 1 95 ? -6.762 5.533 8.380 1.00 84.12 95 ILE A CA 1
ATOM 750 C C . ILE A 1 95 ? -7.229 6.894 7.894 1.00 84.12 95 ILE A C 1
ATOM 752 O O . ILE A 1 95 ? -6.681 7.911 8.326 1.00 84.12 95 ILE A O 1
ATOM 756 N N . GLU A 1 96 ? -8.257 6.894 7.059 1.00 76.06 96 GLU A N 1
ATOM 757 C CA . GLU A 1 96 ? -8.976 8.096 6.656 1.00 76.06 96 GLU A CA 1
ATOM 758 C C . GLU A 1 96 ? -10.165 8.294 7.604 1.00 76.06 96 GLU A C 1
ATOM 760 O O . GLU A 1 96 ? -10.884 7.346 7.940 1.00 76.06 96 GLU A O 1
ATOM 765 N N . LYS A 1 97 ? -10.298 9.518 8.121 1.00 59.31 97 LYS A N 1
ATOM 766 C CA . LYS A 1 97 ? -11.357 9.936 9.047 1.00 59.31 97 LYS A CA 1
ATOM 767 C C . LYS A 1 97 ? -12.361 10.823 8.339 1.00 59.31 97 LYS A C 1
ATOM 769 O O . LYS A 1 97 ? -11.902 11.673 7.547 1.00 59.31 97 LYS A O 1
#

Secondary structure (DSSP, 8-state):
-EEEETTTTEEEE--GGGPEEGGGS-HHHHHHHHHHSTT-EEE--TT-SS-EEEETTEEEEEEEEEETTEEEEEEEEEEEEETTEEEEEEEEEEEE-

pLDDT: mean 86.84, std 6.65, range [59.31, 95.06]

Sequence (97 aa):
MEVIIPKIGKHIIFNNIMASPIWEFDSVFQKQISDEISGVKTIIYENDNMPLYKYMNLDVYVYSDNVDGCAVNIIVAAGESQPSKFKIILLGYAIEK